Protein AF-A0A2N2HDH2-F1 (afdb_monomer_lite)

Sequence (139 aa):
MVRVRSTDTTEDCVTVSYVSETVPFVTHIMAPYLENKILRNVIDNLWKTYQYNQEYISFLLNTRTRDEFMEAAKKYSLTFRDVDAAGLYYQANVLLQALGQPLTSADLSLLLNVDPNIIENVMPPLLEYNGEETETDEQ

Radius of gyration: 19.48 Å; chains: 1; bounding box: 64×37×38 Å

Foldseek 3Di:
DDDDDDDDDDDPDDDDDDDPVCVVVCCVLVVCCVVDPLQVLLVVLVVLVVQLVVLVVCVVVVVDDPVRSVVSNVVSDDQADDDDLVRLLVSVLVVCVVVVDDDQLVRSCSRNVHDSVSVVVNCVVSVVVVPDDDDDDDD

Structure (mmCIF, N/CA/C/O backbone):
data_AF-A0A2N2HDH2-F1
#
_entry.id   AF-A0A2N2HDH2-F1
#
loop_
_atom_site.group_PDB
_atom_site.id
_atom_site.type_symbol
_atom_site.label_atom_id
_atom_site.label_alt_id
_atom_site.label_comp_id
_atom_site.label_asym_id
_atom_site.label_entity_id
_atom_site.label_seq_id
_atom_site.pdbx_PDB_ins_code
_atom_site.Cartn_x
_atom_site.Cartn_y
_atom_site.Cartn_z
_atom_site.occupancy
_atom_site.B_iso_or_equiv
_atom_site.auth_seq_id
_atom_site.auth_comp_id
_atom_site.auth_asym_id
_atom_site.auth_atom_id
_atom_site.pdbx_PDB_model_num
ATOM 1 N N . MET A 1 1 ? -12.122 26.232 16.937 1.00 31.28 1 MET A N 1
ATOM 2 C CA . MET A 1 1 ? -12.886 25.102 16.363 1.00 31.28 1 MET A CA 1
ATOM 3 C C . MET A 1 1 ? -13.454 25.557 15.030 1.00 31.28 1 MET A C 1
ATOM 5 O O . MET A 1 1 ? -14.445 26.269 15.013 1.00 31.28 1 MET A O 1
ATOM 9 N N . VAL A 1 2 ? -12.779 25.241 13.927 1.00 26.62 2 VAL A N 1
ATOM 10 C CA . VAL A 1 2 ? -13.232 25.622 12.583 1.00 26.62 2 VAL A CA 1
ATOM 11 C C . VAL A 1 2 ? -13.645 24.337 11.878 1.00 26.62 2 VAL A C 1
ATOM 13 O O . VAL A 1 2 ? -12.819 23.466 11.632 1.00 26.62 2 VAL A O 1
ATOM 16 N N . ARG A 1 3 ? -14.952 24.183 11.650 1.00 29.09 3 ARG A N 1
ATOM 17 C CA . ARG A 1 3 ? -15.544 23.103 10.854 1.00 29.09 3 ARG A CA 1
ATOM 18 C C . ARG A 1 3 ? -15.894 23.704 9.503 1.00 29.09 3 ARG A C 1
ATOM 20 O O . ARG A 1 3 ? -16.829 24.494 9.428 1.00 29.09 3 ARG A O 1
ATOM 27 N N . VAL A 1 4 ? -15.169 23.327 8.458 1.00 35.44 4 VAL A N 1
ATOM 28 C CA . VAL A 1 4 ? -15.572 23.632 7.084 1.00 35.44 4 VAL A CA 1
ATOM 29 C C . VAL A 1 4 ? -16.131 22.350 6.483 1.00 35.44 4 VAL A C 1
ATOM 31 O O . VAL A 1 4 ? -15.420 21.363 6.320 1.00 35.44 4 VAL A O 1
ATOM 34 N N . ARG A 1 5 ? -17.441 22.355 6.225 1.00 40.19 5 ARG A N 1
ATOM 35 C CA . ARG A 1 5 ? -18.106 21.427 5.311 1.00 40.19 5 ARG A CA 1
ATOM 36 C C . ARG A 1 5 ? -18.322 22.183 4.007 1.00 40.19 5 ARG A C 1
ATOM 38 O O . ARG A 1 5 ? -19.009 23.198 4.030 1.00 40.19 5 ARG A O 1
ATOM 45 N N . SER A 1 6 ? -17.881 21.625 2.892 1.00 38.84 6 SER A N 1
ATOM 46 C CA . SER A 1 6 ? -18.697 21.679 1.683 1.00 38.84 6 SER A CA 1
ATOM 47 C C . SER A 1 6 ? -18.484 20.413 0.870 1.00 38.84 6 SER A C 1
ATOM 49 O O . SER A 1 6 ? -17.371 20.065 0.491 1.00 38.84 6 SER A O 1
ATOM 51 N N . THR A 1 7 ? -19.596 19.724 0.672 1.00 45.62 7 THR A N 1
ATOM 52 C CA . THR A 1 7 ? -19.863 18.741 -0.369 1.00 45.62 7 THR A CA 1
ATOM 53 C C . THR A 1 7 ? -19.628 19.354 -1.744 1.00 45.62 7 THR A C 1
ATOM 55 O O . THR A 1 7 ? -20.264 20.360 -2.040 1.00 45.62 7 THR A O 1
ATOM 58 N N . ASP A 1 8 ? -18.811 18.718 -2.581 1.00 33.12 8 ASP A N 1
ATOM 59 C CA . ASP A 1 8 ? -19.225 18.493 -3.963 1.00 33.12 8 ASP A CA 1
ATOM 60 C C . ASP A 1 8 ? -18.518 17.291 -4.596 1.00 33.12 8 ASP A C 1
ATOM 62 O O . ASP A 1 8 ? -17.341 17.013 -4.367 1.00 33.12 8 ASP A O 1
ATOM 66 N N . THR A 1 9 ? -19.321 16.538 -5.334 1.00 43.31 9 THR A N 1
ATOM 67 C CA . THR A 1 9 ? -19.023 15.285 -6.023 1.00 43.31 9 THR A CA 1
ATOM 68 C C . THR A 1 9 ? -18.333 15.558 -7.354 1.00 43.31 9 THR A C 1
ATOM 70 O O . THR A 1 9 ? -19.006 15.790 -8.351 1.00 43.31 9 THR A O 1
ATOM 73 N N . THR A 1 10 ? -17.006 15.476 -7.391 1.00 36.84 10 THR A N 1
ATOM 74 C CA . THR A 1 10 ? -16.230 15.249 -8.621 1.00 36.84 10 THR A CA 1
ATOM 75 C C . THR A 1 10 ? -14.937 14.505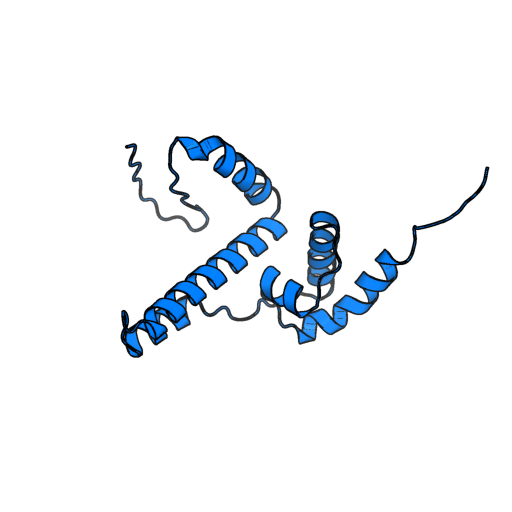 -8.272 1.00 36.84 10 THR A C 1
ATOM 77 O O . THR A 1 10 ? -14.291 14.778 -7.263 1.00 36.84 10 THR A O 1
ATOM 80 N N . GLU A 1 11 ? -14.613 13.504 -9.088 1.00 48.09 11 GLU A N 1
ATOM 81 C CA . GLU A 1 11 ? -13.727 12.351 -8.840 1.00 48.09 11 GLU A CA 1
ATOM 82 C C . GLU A 1 11 ? -12.225 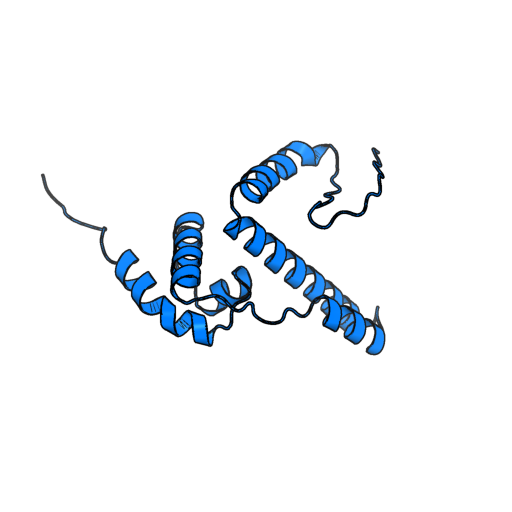12.624 -8.592 1.00 48.09 11 GLU A C 1
ATOM 84 O O . GLU A 1 11 ? -11.423 11.706 -8.706 1.00 48.09 11 GLU A O 1
ATOM 89 N N . ASP A 1 12 ? -11.803 13.822 -8.187 1.00 40.72 12 ASP A N 1
ATOM 90 C CA . ASP A 1 12 ? -10.371 14.113 -7.978 1.00 40.72 12 ASP A CA 1
ATOM 91 C C . ASP A 1 12 ? -10.079 15.088 -6.822 1.00 40.72 12 ASP A C 1
ATOM 93 O O . ASP A 1 12 ? -9.044 15.754 -6.790 1.00 40.72 12 ASP A O 1
ATOM 97 N N . CYS A 1 13 ? -10.977 15.187 -5.837 1.00 41.44 13 CYS A N 1
ATOM 98 C CA . CYS A 1 13 ? -10.815 16.125 -4.724 1.00 41.44 13 CYS A CA 1
ATOM 99 C C . CYS A 1 13 ? -10.503 15.407 -3.399 1.00 41.44 13 CYS A C 1
ATOM 101 O O . CYS A 1 13 ? -11.373 14.794 -2.776 1.00 41.44 13 CYS A O 1
ATOM 103 N N . VAL A 1 14 ? -9.252 15.501 -2.936 1.00 45.81 14 VAL A N 1
ATOM 104 C CA . VAL A 1 14 ? -8.844 14.994 -1.617 1.00 45.81 14 VAL A CA 1
ATOM 105 C C . VAL A 1 14 ? -9.211 16.026 -0.560 1.00 45.81 14 VAL A C 1
ATOM 107 O O . VAL A 1 14 ? -8.578 17.071 -0.429 1.00 45.81 14 VAL A O 1
ATOM 110 N N . THR A 1 15 ? -10.257 15.737 0.209 1.00 48.66 15 THR A N 1
ATOM 111 C CA . THR A 1 15 ? -10.690 16.614 1.301 1.00 48.66 15 THR A CA 1
ATOM 112 C C . THR A 1 15 ? -9.898 16.284 2.564 1.00 48.66 15 THR A C 1
ATOM 114 O O . THR A 1 15 ? -10.191 15.303 3.248 1.00 48.66 15 THR A O 1
ATOM 117 N N . VAL A 1 16 ? -8.897 17.102 2.896 1.00 52.31 16 VAL A N 1
ATOM 118 C CA . VAL A 1 16 ? -8.102 16.937 4.124 1.00 52.31 16 VAL A CA 1
ATOM 119 C C . VAL A 1 16 ? -8.680 17.820 5.227 1.00 52.31 16 VAL A C 1
ATOM 121 O O . VAL A 1 16 ? -8.717 19.041 5.110 1.00 52.31 16 VAL A O 1
ATOM 124 N N . SER A 1 17 ? -9.137 17.202 6.316 1.00 56.34 17 SER A N 1
ATOM 125 C CA . SER A 1 17 ? -9.560 17.910 7.530 1.00 56.34 17 SER A CA 1
ATOM 126 C C . SER A 1 17 ? -8.411 17.921 8.533 1.00 56.34 17 SER A C 1
ATOM 128 O O . SER A 1 17 ? -7.936 16.858 8.923 1.00 56.34 17 SER A O 1
ATOM 130 N N . TYR A 1 18 ? -7.972 19.102 8.966 1.00 61.44 18 TYR A N 1
ATOM 131 C CA . TYR A 1 18 ? -6.845 19.253 9.888 1.00 61.44 18 TYR A CA 1
ATOM 132 C C . TYR A 1 18 ? -7.106 20.342 10.937 1.00 61.44 18 TYR A C 1
ATOM 134 O O . TYR A 1 18 ? -7.975 21.202 10.780 1.00 61.44 18 TYR A O 1
ATOM 142 N N . VAL A 1 19 ? -6.374 20.284 12.049 1.00 67.88 19 VAL A N 1
ATOM 143 C CA . VAL A 1 19 ? -6.466 21.266 13.141 1.00 67.88 19 VAL A CA 1
ATOM 144 C C . VAL A 1 19 ? -5.633 22.496 12.765 1.00 67.88 19 VAL A C 1
ATOM 146 O O . VAL A 1 19 ? -4.579 22.350 12.153 1.00 67.88 19 VAL A O 1
ATOM 149 N N . SER A 1 20 ? -6.059 23.712 13.121 1.00 59.66 20 SER A N 1
ATOM 150 C CA . SER A 1 20 ? -5.406 24.967 12.688 1.00 59.66 20 SER A CA 1
ATOM 151 C C . SER A 1 20 ? -3.907 25.056 13.003 1.00 59.66 20 SER A C 1
ATOM 153 O O . SER A 1 20 ? -3.169 25.713 12.284 1.00 59.66 20 SER A O 1
ATOM 155 N N . GLU A 1 21 ? -3.430 24.379 14.043 1.00 65.69 21 GLU A N 1
ATOM 156 C CA . GLU A 1 21 ? -2.002 24.338 14.395 1.00 65.69 21 GLU A CA 1
ATOM 157 C C . GLU A 1 21 ? -1.177 23.455 13.443 1.00 65.69 21 GLU A C 1
ATOM 159 O O . GLU A 1 21 ? 0.027 23.636 13.297 1.00 65.69 21 GLU A O 1
ATOM 164 N N . THR A 1 22 ? -1.833 22.535 12.736 1.00 67.62 22 THR A N 1
ATOM 165 C CA . THR A 1 22 ? -1.206 21.600 11.791 1.00 67.62 22 THR A CA 1
ATOM 166 C C . THR A 1 22 ? -1.212 22.098 10.344 1.00 67.62 22 THR A C 1
ATOM 168 O O . THR A 1 22 ? -0.730 21.384 9.469 1.00 67.62 22 THR A O 1
ATOM 171 N N . VAL A 1 23 ? -1.698 23.324 10.074 1.00 66.69 23 VAL A N 1
ATOM 172 C CA . VAL A 1 23 ? -1.706 23.920 8.718 1.00 66.69 23 VAL A CA 1
ATOM 173 C C . VAL A 1 23 ? -0.331 23.827 8.044 1.00 66.69 23 VAL A C 1
ATOM 175 O O . VAL A 1 23 ? -0.290 23.313 6.929 1.00 66.69 23 VAL A O 1
ATOM 178 N N . PRO A 1 24 ? 0.788 24.246 8.680 1.00 68.56 24 PRO A N 1
ATOM 179 C CA . PRO A 1 24 ? 2.090 24.269 8.013 1.00 68.56 24 PRO A CA 1
ATOM 180 C C . PRO A 1 24 ? 2.558 22.864 7.624 1.00 68.56 24 PRO A C 1
ATOM 182 O O . PRO A 1 24 ? 3.078 22.654 6.531 1.00 68.56 24 PRO A O 1
ATOM 185 N N . PHE A 1 25 ? 2.304 21.890 8.500 1.00 70.25 25 PHE A N 1
ATOM 186 C CA . PHE A 1 25 ? 2.603 20.480 8.276 1.00 70.25 25 PHE A CA 1
ATOM 187 C C . PHE A 1 25 ? 1.782 19.905 7.117 1.00 70.25 25 PHE A C 1
ATOM 189 O O . PHE A 1 25 ? 2.346 19.306 6.203 1.00 70.25 25 PHE A O 1
ATOM 196 N N . VAL A 1 26 ? 0.465 20.149 7.104 1.00 68.12 26 VAL A N 1
ATOM 197 C CA . VAL A 1 26 ? -0.410 19.688 6.018 1.00 68.12 26 VAL A CA 1
ATOM 198 C C . VAL A 1 26 ? 0.010 20.314 4.695 1.00 68.12 26 VAL A C 1
ATOM 200 O O . VAL A 1 26 ? 0.149 19.596 3.715 1.00 68.12 26 VAL A O 1
ATOM 203 N N . THR A 1 27 ? 0.294 21.617 4.649 1.00 68.12 27 THR A N 1
ATOM 204 C CA . THR A 1 27 ? 0.762 22.263 3.413 1.00 68.12 27 THR A CA 1
ATOM 205 C C . THR A 1 27 ? 2.096 21.705 2.922 1.00 68.12 27 THR A C 1
ATOM 207 O O . THR A 1 27 ? 2.278 21.557 1.717 1.00 68.12 27 THR A O 1
ATOM 210 N N . HIS A 1 28 ? 3.002 21.341 3.834 1.00 68.56 28 HIS A N 1
ATOM 211 C CA . HIS A 1 28 ? 4.309 20.789 3.478 1.00 68.56 28 HIS A CA 1
ATOM 212 C C . HIS A 1 28 ? 4.216 19.370 2.903 1.00 68.56 28 HIS A C 1
ATOM 214 O O . HIS A 1 28 ? 5.009 19.008 2.045 1.00 68.56 28 HIS A O 1
ATOM 220 N N . ILE A 1 29 ? 3.227 18.583 3.334 1.00 66.25 29 ILE A N 1
ATOM 221 C CA . ILE A 1 29 ? 2.955 17.245 2.787 1.00 66.25 29 ILE A CA 1
ATOM 222 C C . ILE A 1 29 ? 2.122 17.330 1.504 1.00 66.25 29 ILE A C 1
ATOM 224 O O . ILE A 1 29 ? 2.348 16.574 0.561 1.00 66.25 29 ILE A O 1
ATOM 228 N N . MET A 1 30 ? 1.172 18.265 1.442 1.00 66.94 30 MET A N 1
ATOM 229 C CA . MET A 1 30 ? 0.261 18.397 0.306 1.00 66.94 30 MET A CA 1
ATOM 230 C C . MET A 1 30 ? 0.931 18.983 -0.942 1.00 66.94 30 MET A C 1
ATOM 232 O O . MET A 1 30 ? 0.530 18.635 -2.048 1.00 66.94 30 MET A O 1
ATOM 236 N N . ALA A 1 31 ? 1.951 19.835 -0.799 1.00 67.25 31 ALA A N 1
ATOM 237 C CA . ALA A 1 31 ? 2.698 20.368 -1.942 1.00 67.25 31 ALA A CA 1
ATOM 238 C C . ALA A 1 31 ? 3.357 19.255 -2.794 1.00 67.25 31 ALA A C 1
ATOM 240 O O . ALA A 1 31 ? 3.001 19.122 -3.966 1.00 67.25 31 ALA A O 1
ATOM 241 N N . PRO A 1 32 ? 4.201 18.365 -2.235 1.00 63.00 32 PRO A N 1
ATOM 242 C CA . PRO A 1 32 ? 4.785 17.269 -3.005 1.00 63.00 32 PRO A CA 1
ATOM 243 C C . PRO A 1 32 ? 3.753 16.191 -3.388 1.00 63.00 32 PRO A C 1
ATOM 245 O O . PRO A 1 32 ? 3.928 15.518 -4.403 1.00 63.00 32 PRO A O 1
ATOM 248 N N . TYR A 1 33 ? 2.652 16.052 -2.634 1.00 65.12 33 TYR A N 1
ATOM 249 C CA . TYR A 1 33 ? 1.516 15.194 -3.007 1.00 65.12 33 TYR A CA 1
ATOM 250 C C . TYR A 1 33 ? 0.844 15.646 -4.314 1.00 65.12 33 TYR A C 1
ATOM 252 O O . TYR A 1 33 ? 0.450 14.813 -5.126 1.00 65.12 33 TYR A O 1
ATOM 260 N N . LEU A 1 34 ? 0.708 16.956 -4.539 1.00 67.06 34 LEU A N 1
ATOM 261 C CA . LEU A 1 34 ? 0.088 17.493 -5.754 1.00 67.06 34 LEU A CA 1
ATOM 262 C C . LEU A 1 34 ? 1.049 17.506 -6.950 1.00 67.06 34 LEU A C 1
ATOM 264 O O . LEU A 1 34 ? 0.608 17.341 -8.086 1.00 67.06 34 LEU A O 1
ATOM 268 N N . GLU A 1 35 ? 2.347 17.680 -6.706 1.00 71.12 35 GLU A N 1
ATOM 269 C CA . GLU A 1 35 ? 3.359 17.797 -7.762 1.00 71.12 35 GLU A CA 1
ATOM 270 C C . GLU A 1 35 ? 3.832 16.440 -8.303 1.00 71.12 35 GLU A C 1
ATOM 272 O O . GLU A 1 35 ? 4.128 16.319 -9.493 1.00 71.12 35 GLU A O 1
ATOM 277 N N . ASN A 1 36 ? 3.883 15.397 -7.464 1.00 78.25 36 ASN A N 1
ATOM 278 C CA . ASN A 1 36 ? 4.430 14.099 -7.850 1.00 78.25 36 ASN A CA 1
ATOM 279 C C . ASN A 1 36 ? 3.371 12.987 -7.813 1.00 78.25 36 ASN A C 1
ATOM 281 O O . ASN A 1 36 ? 2.991 12.478 -6.758 1.00 78.25 36 ASN A O 1
ATOM 285 N N . LYS A 1 37 ? 2.955 12.531 -9.003 1.00 81.19 37 LYS A N 1
ATOM 286 C CA . LYS A 1 37 ? 1.984 11.436 -9.176 1.00 81.19 37 LYS A CA 1
ATOM 287 C C . LYS A 1 37 ? 2.416 10.129 -8.498 1.00 81.19 37 LYS A C 1
ATOM 289 O O . LYS A 1 37 ? 1.563 9.368 -8.049 1.00 81.19 37 LYS A O 1
ATOM 294 N N . ILE A 1 38 ? 3.717 9.844 -8.440 1.00 79.50 38 ILE A N 1
ATOM 295 C CA . ILE A 1 38 ? 4.253 8.630 -7.811 1.00 79.50 38 ILE A CA 1
ATOM 296 C C . ILE A 1 38 ? 4.083 8.741 -6.300 1.00 79.50 38 ILE A C 1
ATOM 298 O O . ILE A 1 38 ? 3.504 7.849 -5.687 1.00 79.50 38 ILE A O 1
ATOM 302 N N . LEU A 1 39 ? 4.495 9.868 -5.719 1.00 79.12 39 LEU A N 1
ATOM 303 C CA . LEU A 1 39 ? 4.351 1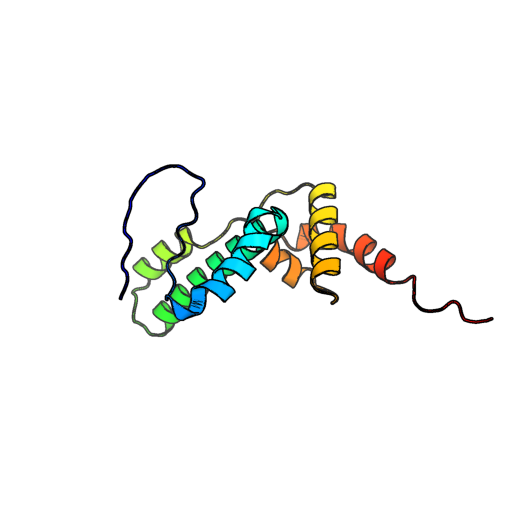0.113 -4.287 1.00 79.12 39 LEU A CA 1
ATOM 304 C C . LEU A 1 39 ? 2.878 10.142 -3.857 1.00 79.12 39 LEU A C 1
ATOM 306 O O . LEU A 1 39 ? 2.536 9.553 -2.834 1.00 79.12 39 LEU A O 1
ATOM 310 N N . ARG A 1 40 ? 1.998 10.746 -4.667 1.00 80.12 40 ARG A N 1
ATOM 311 C CA . ARG A 1 40 ? 0.540 10.686 -4.482 1.00 80.12 40 ARG A CA 1
ATOM 312 C C . ARG A 1 40 ? 0.053 9.247 -4.361 1.00 80.12 40 ARG A C 1
ATOM 314 O O . ARG A 1 40 ? -0.599 8.904 -3.381 1.00 80.12 40 ARG A O 1
ATOM 321 N N . ASN A 1 41 ? 0.416 8.399 -5.326 1.00 81.06 41 ASN A N 1
ATOM 322 C CA . ASN A 1 41 ? 0.018 6.991 -5.319 1.00 81.06 41 ASN A CA 1
ATOM 323 C C . ASN A 1 41 ? 0.533 6.262 -4.075 1.00 81.06 41 ASN A C 1
ATOM 325 O O . ASN A 1 41 ? -0.209 5.486 -3.479 1.00 81.06 41 ASN A O 1
ATOM 329 N N . VAL A 1 42 ? 1.778 6.523 -3.673 1.00 83.25 42 VAL A N 1
ATOM 330 C CA . VAL A 1 42 ? 2.368 5.924 -2.471 1.00 83.25 42 VAL A CA 1
ATOM 331 C C . VAL A 1 42 ? 1.604 6.333 -1.219 1.00 83.25 42 VAL A C 1
ATOM 333 O O . VAL A 1 42 ? 1.231 5.476 -0.421 1.00 83.25 42 VAL A O 1
ATOM 336 N N . ILE A 1 43 ? 1.319 7.623 -1.055 1.00 82.00 43 ILE A N 1
ATOM 337 C CA . ILE A 1 43 ? 0.564 8.133 0.093 1.00 82.00 43 ILE A CA 1
ATOM 338 C C . ILE A 1 43 ? -0.850 7.540 0.113 1.00 82.00 43 ILE A C 1
ATOM 340 O O . ILE A 1 43 ? -1.296 7.074 1.161 1.00 82.00 43 ILE A O 1
ATOM 344 N N . ASP A 1 44 ? -1.530 7.483 -1.033 1.00 82.31 44 ASP A N 1
ATOM 345 C CA . ASP A 1 44 ? -2.868 6.896 -1.139 1.00 82.31 44 ASP A CA 1
ATOM 346 C C . ASP A 1 44 ? -2.862 5.398 -0.778 1.00 82.31 44 ASP A C 1
ATOM 348 O O . ASP A 1 44 ? -3.755 4.918 -0.072 1.00 82.31 44 ASP A O 1
ATOM 352 N N . ASN A 1 45 ? -1.843 4.653 -1.217 1.00 83.75 45 ASN A N 1
ATOM 353 C CA . ASN A 1 45 ? -1.673 3.232 -0.905 1.00 83.75 45 ASN A CA 1
ATOM 354 C C . ASN A 1 45 ? -1.385 3.001 0.586 1.00 83.75 45 ASN A C 1
ATOM 356 O O . ASN A 1 45 ? -2.015 2.147 1.221 1.00 83.75 45 ASN A O 1
ATOM 360 N N . LEU A 1 46 ? -0.481 3.791 1.170 1.00 84.75 46 LEU A N 1
ATOM 361 C CA . LEU A 1 46 ? -0.168 3.739 2.599 1.00 84.75 46 LEU A CA 1
ATOM 362 C C . LEU A 1 46 ? -1.395 4.081 3.445 1.00 84.75 46 LEU A C 1
ATOM 364 O O . LEU A 1 46 ? -1.674 3.403 4.435 1.00 84.75 46 LEU A O 1
ATOM 368 N N . TRP A 1 47 ? -2.171 5.083 3.031 1.00 85.19 47 TRP A N 1
ATOM 369 C CA . TRP A 1 47 ? -3.389 5.477 3.727 1.00 85.19 47 TRP A CA 1
ATOM 370 C C . TRP A 1 47 ? -4.444 4.369 3.716 1.00 85.19 47 TRP A C 1
ATOM 372 O O . TRP A 1 47 ? -5.020 4.051 4.757 1.00 85.19 47 TRP A O 1
ATOM 382 N N . LYS A 1 48 ? -4.662 3.719 2.568 1.00 83.06 48 LYS A N 1
ATOM 383 C CA . LYS A 1 48 ? -5.583 2.576 2.468 1.00 83.06 48 LYS A CA 1
ATOM 384 C C . LYS A 1 48 ? -5.119 1.384 3.303 1.00 83.06 48 LYS A C 1
ATOM 386 O O . LYS A 1 48 ? -5.936 0.779 3.995 1.00 83.06 48 LYS A O 1
ATOM 391 N N . THR A 1 49 ? -3.818 1.090 3.303 1.00 85.00 49 THR A N 1
ATOM 392 C CA . THR A 1 49 ? -3.237 0.043 4.160 1.00 85.00 49 THR A CA 1
ATOM 393 C C . THR A 1 49 ? -3.469 0.357 5.635 1.00 85.00 49 THR A C 1
ATOM 395 O O . THR A 1 49 ? -3.892 -0.503 6.407 1.00 85.00 49 THR A O 1
ATOM 398 N N . TYR A 1 50 ? -3.246 1.609 6.035 1.00 85.81 50 TYR A N 1
ATOM 399 C CA . TYR A 1 50 ? -3.515 2.058 7.393 1.00 85.81 50 TYR A CA 1
ATOM 400 C C . TYR A 1 50 ? -4.993 1.881 7.766 1.00 85.81 50 TYR A C 1
ATOM 402 O O . TYR A 1 50 ? -5.287 1.329 8.826 1.00 85.81 50 TYR A O 1
ATOM 410 N N . GLN A 1 51 ? -5.922 2.277 6.890 1.00 85.44 51 GLN A N 1
ATOM 411 C CA . GLN A 1 51 ? -7.358 2.083 7.106 1.00 85.44 51 GLN A CA 1
ATOM 412 C C . GLN A 1 51 ? -7.713 0.602 7.276 1.00 85.44 51 GLN A C 1
ATOM 414 O O . GLN A 1 51 ? -8.396 0.256 8.236 1.00 85.44 51 GLN A O 1
ATOM 419 N N . TYR A 1 52 ? -7.193 -0.279 6.418 1.00 86.88 52 TYR A N 1
ATOM 420 C CA . TYR A 1 52 ? -7.374 -1.725 6.567 1.00 86.88 52 TYR A CA 1
ATOM 421 C C . TYR A 1 52 ? -6.866 -2.231 7.926 1.00 86.88 52 TYR A C 1
ATOM 423 O O . TYR A 1 52 ? -7.568 -2.963 8.622 1.00 86.88 52 TYR A O 1
ATOM 431 N N . ASN A 1 53 ? -5.678 -1.794 8.351 1.00 87.00 53 ASN A N 1
ATOM 432 C CA . ASN A 1 53 ? -5.108 -2.192 9.637 1.00 87.00 53 ASN A CA 1
ATOM 433 C C . ASN A 1 53 ? -5.952 -1.708 10.826 1.00 87.00 53 ASN A C 1
ATOM 435 O O . ASN A 1 53 ? -6.112 -2.449 11.794 1.00 87.00 53 ASN A O 1
ATOM 439 N N . GLN A 1 54 ? -6.533 -0.506 10.763 1.00 87.12 54 GLN A N 1
ATOM 440 C CA . GLN A 1 54 ? -7.456 -0.017 11.797 1.00 87.12 54 GLN A CA 1
ATOM 441 C C . GLN A 1 54 ? -8.718 -0.882 11.896 1.00 87.12 54 GLN A C 1
ATOM 443 O O . GLN A 1 54 ? -9.190 -1.180 12.997 1.00 87.12 54 GLN A O 1
ATOM 448 N N . GLU A 1 55 ? -9.244 -1.322 10.755 1.00 85.94 55 GLU A N 1
ATOM 449 C CA . GLU A 1 55 ? -10.395 -2.223 10.702 1.00 85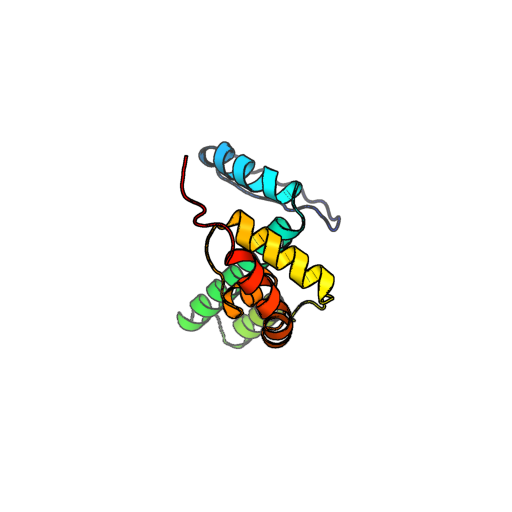.94 55 GLU A CA 1
ATOM 450 C C . GLU A 1 55 ? -10.060 -3.604 11.269 1.00 85.94 55 GLU A C 1
ATOM 452 O O . GLU A 1 55 ? -10.823 -4.164 12.058 1.00 85.94 55 GLU A O 1
ATOM 457 N N . TYR A 1 56 ? -8.874 -4.118 10.946 1.00 87.88 56 TYR A N 1
ATOM 458 C CA . TYR A 1 56 ? -8.369 -5.373 11.489 1.00 87.88 56 TYR A CA 1
ATOM 459 C C . TYR A 1 56 ? -8.167 -5.311 13.010 1.00 87.88 56 TYR A C 1
ATOM 461 O O . TYR A 1 56 ? -8.603 -6.208 13.729 1.00 87.88 56 TYR A O 1
ATOM 469 N N . ILE A 1 57 ? -7.582 -4.228 13.528 1.00 88.56 57 ILE A N 1
ATOM 470 C CA . ILE A 1 57 ? -7.437 -4.011 14.975 1.00 88.56 57 ILE A CA 1
ATOM 471 C C . ILE A 1 57 ? -8.812 -3.929 15.648 1.00 88.56 57 ILE A C 1
ATOM 473 O O . ILE A 1 57 ? -9.021 -4.550 16.687 1.00 88.56 57 ILE A O 1
ATOM 477 N N . SER A 1 58 ? -9.765 -3.209 15.052 1.00 87.38 58 SER A N 1
ATOM 478 C CA . SER A 1 58 ? -11.137 -3.102 15.572 1.00 87.38 58 SER A CA 1
ATOM 479 C C . SER A 1 58 ? -11.815 -4.473 15.668 1.00 87.38 58 SER A C 1
ATOM 481 O O . SER A 1 58 ? -12.447 -4.799 16.674 1.00 87.38 58 SER A O 1
ATOM 483 N N . PHE A 1 59 ? -11.618 -5.317 14.655 1.00 90.19 59 PHE A N 1
ATOM 484 C CA . PHE A 1 59 ? -12.077 -6.701 14.677 1.00 90.19 59 PHE A CA 1
ATOM 485 C C . PHE A 1 59 ? -11.416 -7.519 15.799 1.00 90.19 59 PHE A C 1
ATOM 487 O O . PHE A 1 59 ? -12.120 -8.172 16.566 1.00 90.19 59 PHE A O 1
ATOM 494 N N . LEU A 1 60 ? -10.088 -7.438 15.963 1.00 91.69 60 LEU A N 1
ATOM 495 C CA . LEU A 1 60 ? -9.367 -8.137 17.041 1.00 91.69 60 LEU A CA 1
ATOM 496 C C . LEU A 1 60 ? -9.804 -7.695 18.446 1.00 91.69 60 LEU A C 1
ATOM 498 O O . LEU A 1 60 ? -9.810 -8.500 19.376 1.00 91.69 60 LEU A O 1
ATOM 502 N N . LEU A 1 61 ? -10.190 -6.429 18.604 1.00 93.12 61 LEU A N 1
ATOM 503 C CA . LEU A 1 61 ? -10.714 -5.876 19.854 1.00 93.12 61 LEU A CA 1
ATOM 504 C C . LEU A 1 61 ? -12.203 -6.196 20.084 1.00 93.12 61 LEU A C 1
ATOM 506 O O . LEU A 1 61 ? -12.776 -5.722 21.063 1.00 93.12 61 LEU A O 1
ATOM 510 N N . ASN A 1 62 ? -12.833 -6.993 19.210 1.00 90.75 62 ASN A N 1
ATOM 511 C CA . ASN A 1 62 ? -14.264 -7.312 19.220 1.00 90.75 62 ASN A CA 1
ATOM 512 C C . ASN A 1 62 ? -15.179 -6.073 19.195 1.00 90.75 62 ASN A C 1
ATOM 514 O O . ASN A 1 62 ? -16.325 -6.138 19.640 1.00 90.75 62 ASN A O 1
ATOM 518 N N . THR A 1 63 ? -14.699 -4.937 18.677 1.00 89.44 63 THR A N 1
ATOM 519 C CA . THR A 1 63 ? -15.534 -3.737 18.493 1.00 89.44 63 THR A CA 1
ATOM 520 C C . THR A 1 63 ? -16.339 -3.786 17.195 1.00 89.44 63 THR A C 1
ATOM 522 O O . THR A 1 63 ? -17.248 -2.979 17.015 1.00 89.44 63 THR A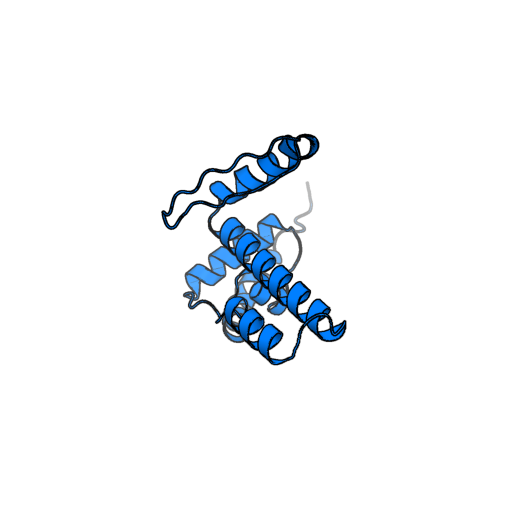 O 1
ATOM 525 N N . ARG A 1 64 ? -16.030 -4.747 16.314 1.00 84.88 64 ARG A N 1
ATOM 526 C CA . ARG A 1 64 ? -16.789 -5.082 15.106 1.00 84.88 64 ARG A CA 1
ATOM 527 C C . ARG A 1 64 ? -17.057 -6.573 15.022 1.00 84.88 64 ARG A C 1
ATOM 529 O O . ARG A 1 64 ? -16.241 -7.395 15.437 1.00 84.88 64 ARG A O 1
ATOM 536 N N . THR A 1 65 ? -18.188 -6.918 14.429 1.00 91.06 65 THR A N 1
ATOM 537 C CA . THR A 1 65 ? -18.514 -8.292 14.055 1.00 91.06 65 THR A CA 1
ATOM 538 C C . THR A 1 65 ? -17.678 -8.745 12.857 1.00 91.06 65 THR A C 1
ATOM 540 O O . THR A 1 65 ? -17.098 -7.942 12.120 1.00 91.06 65 THR A O 1
ATOM 543 N N . ARG A 1 66 ? -17.626 -10.063 12.632 1.00 89.62 66 ARG A N 1
ATOM 544 C CA . ARG A 1 66 ? -16.932 -10.643 11.475 1.00 89.62 66 ARG A CA 1
ATOM 545 C C . ARG A 1 66 ? -17.480 -10.110 10.153 1.00 89.62 66 ARG A C 1
ATOM 547 O O . ARG A 1 66 ? -16.693 -9.817 9.262 1.00 89.62 66 ARG A O 1
ATOM 554 N N . ASP A 1 67 ? -18.796 -9.980 10.028 1.00 91.50 67 ASP A N 1
ATOM 555 C CA . ASP A 1 67 ? -19.426 -9.551 8.778 1.00 91.50 67 ASP A CA 1
ATOM 556 C C . ASP A 1 67 ? -19.120 -8.075 8.475 1.00 91.50 67 ASP A C 1
ATOM 558 O O . ASP A 1 67 ? -18.725 -7.752 7.355 1.00 91.50 67 ASP A O 1
ATOM 562 N N . GLU A 1 68 ? -19.164 -7.205 9.491 1.00 87.81 68 GLU A N 1
ATOM 563 C CA . GLU A 1 68 ? -18.768 -5.791 9.376 1.00 87.81 68 GLU A CA 1
ATOM 564 C C . GLU A 1 68 ? -17.287 -5.632 9.012 1.00 87.81 68 GLU A C 1
ATOM 566 O O . GLU A 1 68 ? -16.924 -4.773 8.204 1.00 87.81 68 GLU A O 1
ATOM 571 N N . PHE A 1 69 ? -16.415 -6.469 9.585 1.00 88.56 69 PHE A N 1
ATOM 572 C CA . PHE A 1 69 ? -15.010 -6.504 9.196 1.00 88.56 69 PHE A CA 1
ATOM 573 C C . PHE A 1 69 ? -14.849 -6.951 7.744 1.00 88.56 69 PHE A C 1
ATOM 575 O O . PHE A 1 69 ? -14.118 -6.309 7.001 1.00 88.56 69 PHE A O 1
ATOM 582 N N . MET A 1 70 ? -15.536 -8.010 7.307 1.00 88.62 70 MET A N 1
ATOM 583 C CA . MET A 1 70 ? -15.421 -8.510 5.933 1.00 88.62 70 MET A CA 1
ATOM 584 C C . MET A 1 70 ? -15.903 -7.489 4.896 1.00 88.62 70 MET A C 1
ATOM 586 O O . MET A 1 70 ? -15.323 -7.396 3.813 1.00 88.62 70 MET A O 1
ATOM 590 N N . GLU A 1 71 ? -16.941 -6.713 5.205 1.00 88.31 71 GLU A N 1
ATOM 591 C CA . GLU A 1 71 ? -17.418 -5.633 4.339 1.00 88.31 71 GLU A CA 1
ATOM 592 C C . GLU A 1 71 ? -16.399 -4.485 4.250 1.00 88.31 71 GLU A C 1
ATOM 594 O O . GLU A 1 71 ? -16.051 -4.042 3.152 1.00 88.31 71 GLU A O 1
ATOM 599 N N . ALA A 1 72 ? -15.841 -4.058 5.388 1.00 83.44 72 ALA A N 1
ATOM 600 C CA . ALA A 1 72 ? -14.795 -3.037 5.426 1.00 83.44 72 ALA A CA 1
ATOM 601 C C . ALA A 1 72 ? -13.492 -3.514 4.756 1.00 83.44 72 ALA A C 1
ATOM 603 O O . ALA A 1 72 ? -12.878 -2.779 3.985 1.00 83.44 72 ALA A O 1
ATOM 604 N N . ALA A 1 73 ? -13.102 -4.767 4.987 1.00 82.75 73 ALA A N 1
ATOM 605 C CA . ALA A 1 73 ? -11.931 -5.397 4.398 1.00 82.75 73 ALA A CA 1
ATOM 606 C C . ALA A 1 73 ? -12.022 -5.402 2.873 1.00 82.75 73 ALA A C 1
ATOM 608 O O . ALA A 1 73 ? -11.062 -5.005 2.231 1.00 82.75 73 ALA A O 1
ATOM 609 N N . LYS A 1 74 ? -13.179 -5.743 2.286 1.00 82.88 74 LYS A N 1
ATOM 610 C CA . LYS A 1 74 ? -13.388 -5.684 0.826 1.00 82.88 74 LYS A CA 1
ATOM 611 C C . LYS A 1 74 ? -13.218 -4.282 0.244 1.00 82.88 74 LYS A C 1
ATOM 613 O O . LYS A 1 74 ? -12.785 -4.140 -0.894 1.00 82.88 74 LYS A O 1
ATOM 618 N N . LYS A 1 75 ? -13.578 -3.245 1.004 1.00 80.12 75 LYS A N 1
ATOM 619 C CA . LYS A 1 75 ? -13.447 -1.846 0.575 1.00 80.12 75 LYS A CA 1
ATOM 620 C C . LYS A 1 75 ? -11.987 -1.389 0.536 1.00 80.12 75 LYS A C 1
ATOM 622 O O . LYS A 1 75 ? -11.627 -0.587 -0.323 1.00 80.12 75 LYS A O 1
ATOM 627 N N . TYR A 1 76 ? -11.171 -1.862 1.476 1.00 77.75 76 TYR A N 1
ATOM 628 C CA . TYR A 1 76 ? -9.775 -1.437 1.616 1.00 77.75 76 TYR A CA 1
ATOM 629 C C . TYR A 1 76 ? -8.764 -2.444 1.056 1.00 77.75 76 TYR A C 1
ATOM 631 O O . TYR A 1 76 ? -7.611 -2.077 0.848 1.00 77.75 76 TYR A O 1
ATOM 639 N N . SER A 1 77 ? -9.178 -3.683 0.775 1.00 70.25 77 SER A N 1
ATOM 640 C CA . SER A 1 77 ? -8.357 -4.681 0.098 1.00 70.25 77 SER A CA 1
ATOM 641 C C . SER A 1 77 ? -8.089 -4.207 -1.323 1.00 70.25 77 SER A C 1
ATOM 643 O O . SER A 1 77 ? -8.991 -4.157 -2.161 1.00 70.25 77 SER A O 1
ATOM 645 N N . LEU A 1 78 ? -6.846 -3.829 -1.576 1.00 66.75 78 LEU A N 1
ATOM 646 C CA . LEU A 1 78 ? -6.389 -3.428 -2.890 1.00 66.75 78 LEU A CA 1
ATOM 647 C C . LEU A 1 78 ? -6.076 -4.674 -3.719 1.00 66.75 78 LEU A C 1
ATOM 649 O O . LEU A 1 78 ? -5.340 -5.554 -3.279 1.00 66.75 78 LEU A O 1
ATOM 653 N N . THR A 1 79 ? -6.605 -4.741 -4.939 1.00 74.69 79 THR A N 1
ATOM 654 C CA . THR A 1 79 ? -5.985 -5.564 -5.979 1.00 74.69 79 THR A CA 1
ATOM 655 C C . THR A 1 79 ? -4.690 -4.884 -6.412 1.00 74.69 79 THR A C 1
ATOM 657 O O . THR A 1 79 ? -4.648 -3.649 -6.511 1.00 74.69 79 THR A O 1
ATOM 660 N N . PHE A 1 80 ? -3.642 -5.668 -6.671 1.00 82.88 80 PHE A N 1
ATOM 661 C CA . PHE A 1 80 ? -2.405 -5.124 -7.223 1.00 82.88 80 PHE A CA 1
ATOM 662 C C . PHE A 1 80 ? -2.696 -4.362 -8.516 1.00 82.88 80 PHE A C 1
ATOM 664 O O . PHE A 1 80 ? -3.551 -4.750 -9.317 1.00 82.88 80 PHE A O 1
ATOM 671 N N . ARG A 1 81 ? -2.009 -3.237 -8.689 1.00 81.94 81 ARG A N 1
ATOM 672 C CA . ARG A 1 81 ? -2.083 -2.439 -9.904 1.00 81.94 81 ARG A CA 1
ATOM 673 C C . ARG A 1 81 ? -1.309 -3.138 -11.004 1.00 81.94 81 ARG A C 1
ATOM 675 O O . ARG A 1 81 ? -0.177 -3.565 -10.792 1.00 81.94 81 ARG A O 1
ATOM 682 N N . ASP A 1 82 ? -1.913 -3.165 -12.182 1.00 78.81 82 ASP A N 1
ATOM 683 C CA . ASP A 1 82 ? -1.209 -3.536 -13.397 1.00 78.81 82 ASP A CA 1
ATOM 684 C C . ASP A 1 82 ? -0.358 -2.341 -13.848 1.00 78.81 82 ASP A C 1
ATOM 686 O O . ASP A 1 82 ? -0.864 -1.225 -14.026 1.00 78.81 82 ASP A O 1
ATOM 690 N N . VAL A 1 83 ? 0.953 -2.547 -13.920 1.00 80.31 83 VAL A N 1
ATOM 691 C CA . VAL A 1 83 ? 1.951 -1.537 -14.279 1.00 80.31 83 VAL A CA 1
ATOM 692 C C . VAL A 1 83 ? 2.970 -2.219 -15.178 1.00 80.31 83 VAL A C 1
ATOM 694 O O . VAL A 1 83 ? 3.449 -3.310 -14.877 1.00 80.31 83 VAL A O 1
ATOM 697 N N . ASP A 1 84 ? 3.309 -1.571 -16.286 1.00 83.75 84 ASP A N 1
ATOM 698 C CA . ASP A 1 84 ? 4.325 -2.056 -17.206 1.00 83.75 84 ASP A CA 1
ATOM 699 C C . ASP A 1 84 ? 5.722 -2.027 -16.563 1.00 83.75 84 ASP A C 1
ATOM 701 O O . ASP A 1 84 ? 6.023 -1.192 -15.709 1.00 83.75 84 ASP A O 1
ATOM 705 N N . ALA A 1 85 ? 6.614 -2.919 -16.996 1.00 80.38 85 ALA A N 1
ATOM 706 C CA . ALA A 1 85 ? 7.944 -3.046 -16.397 1.00 80.38 85 ALA A CA 1
ATOM 707 C C . ALA A 1 85 ? 8.769 -1.743 -16.466 1.00 80.38 85 ALA A C 1
ATOM 709 O O . ALA A 1 85 ? 9.475 -1.414 -15.513 1.00 80.38 85 ALA A O 1
ATOM 710 N N . ALA A 1 86 ? 8.652 -0.970 -17.554 1.00 79.06 86 ALA A N 1
ATOM 711 C CA . ALA A 1 86 ? 9.361 0.302 -17.707 1.00 79.06 86 ALA A CA 1
ATOM 712 C C . ALA A 1 86 ? 8.806 1.382 -16.761 1.00 79.06 86 ALA A C 1
ATOM 714 O O . ALA A 1 86 ? 9.572 2.068 -16.078 1.00 79.06 86 ALA A O 1
ATOM 715 N N . GLY A 1 87 ? 7.479 1.495 -16.662 1.00 82.25 87 GLY A N 1
ATOM 716 C CA . GLY A 1 87 ? 6.815 2.364 -15.693 1.00 82.25 87 GLY A CA 1
ATOM 717 C C . GLY A 1 87 ? 7.114 1.989 -14.239 1.00 82.25 87 GLY A C 1
ATOM 718 O O . GLY A 1 87 ? 7.250 2.882 -13.398 1.00 82.25 87 GLY A O 1
ATOM 719 N N . LEU A 1 88 ? 7.245 0.696 -13.932 1.00 86.00 88 LEU A N 1
ATOM 720 C CA . LEU A 1 88 ? 7.614 0.201 -12.604 1.00 86.00 88 LEU A CA 1
ATOM 721 C C . LEU A 1 88 ? 9.066 0.543 -12.254 1.00 86.00 88 LEU A C 1
ATOM 723 O O . LEU A 1 88 ? 9.321 1.037 -11.157 1.00 86.00 88 LEU A O 1
ATOM 727 N N . TYR A 1 89 ? 9.994 0.357 -13.197 1.00 83.88 89 TYR A N 1
ATOM 728 C CA . TYR A 1 89 ? 11.405 0.713 -13.0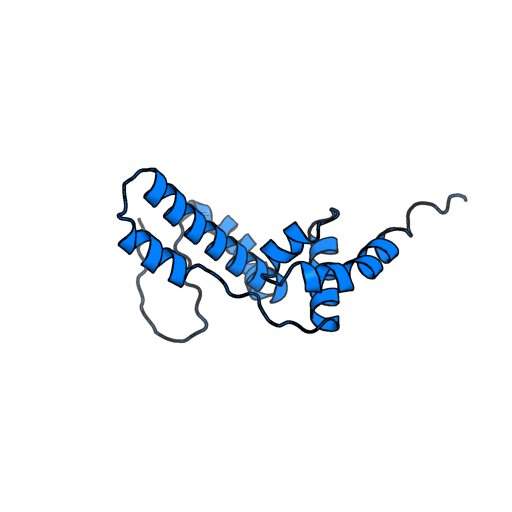26 1.00 83.88 89 TYR A CA 1
ATOM 729 C C . TYR A 1 89 ? 11.571 2.199 -12.691 1.00 83.88 89 TYR A C 1
ATOM 731 O O . TYR A 1 89 ? 12.226 2.556 -11.712 1.00 83.88 89 TYR A O 1
ATOM 739 N N . TYR A 1 90 ? 10.917 3.072 -13.464 1.00 83.25 90 TYR A N 1
ATOM 740 C CA . TYR A 1 90 ? 10.947 4.513 -13.223 1.00 83.25 90 TYR A CA 1
ATOM 741 C C . TYR A 1 90 ? 10.400 4.873 -11.835 1.00 83.25 90 TYR A C 1
ATOM 743 O O . TYR A 1 90 ? 11.023 5.633 -11.096 1.00 83.25 90 TYR A O 1
ATOM 751 N N . GLN A 1 91 ? 9.257 4.294 -11.456 1.00 85.44 91 GLN A N 1
ATOM 752 C CA . GLN A 1 91 ? 8.632 4.543 -10.157 1.00 85.44 91 GLN A CA 1
ATOM 753 C C . GLN A 1 91 ? 9.501 4.087 -8.985 1.00 85.44 91 GLN A C 1
ATOM 755 O O . GLN A 1 91 ? 9.650 4.826 -8.012 1.00 85.44 91 GLN A O 1
ATOM 760 N N . ALA A 1 92 ? 10.097 2.902 -9.087 1.00 84.81 92 ALA A N 1
ATOM 761 C CA . ALA A 1 92 ? 10.988 2.375 -8.067 1.00 84.81 92 ALA A CA 1
ATOM 762 C C . ALA A 1 92 ? 12.267 3.219 -7.936 1.00 84.81 92 ALA A C 1
ATOM 764 O O . ALA A 1 92 ? 12.661 3.538 -6.818 1.00 84.81 92 ALA A O 1
ATOM 765 N N . ASN A 1 93 ? 12.863 3.666 -9.048 1.00 81.50 93 ASN A N 1
ATOM 766 C CA . ASN A 1 93 ? 14.049 4.525 -9.020 1.00 81.50 93 ASN A CA 1
ATOM 767 C C . ASN A 1 93 ? 13.767 5.885 -8.353 1.00 81.50 93 ASN A C 1
ATOM 769 O O . ASN A 1 93 ? 14.523 6.323 -7.490 1.00 81.50 93 ASN A O 1
ATOM 773 N N . VAL A 1 94 ? 12.634 6.521 -8.678 1.00 82.56 94 VAL A N 1
ATOM 774 C CA . VAL A 1 94 ? 12.215 7.777 -8.026 1.00 82.56 94 VAL A CA 1
ATOM 775 C C . VAL A 1 94 ? 12.077 7.597 -6.512 1.00 82.56 94 VAL A C 1
ATOM 777 O O . VAL A 1 94 ? 12.487 8.473 -5.753 1.00 82.56 94 VAL A O 1
ATOM 780 N N . LEU A 1 95 ? 11.532 6.464 -6.055 1.00 81.88 95 LEU A N 1
ATOM 781 C CA . LEU A 1 95 ? 11.391 6.183 -4.624 1.00 81.88 95 LEU A CA 1
ATOM 782 C C . LEU A 1 95 ? 12.723 5.893 -3.936 1.00 81.88 95 LEU A C 1
ATOM 784 O O . LEU A 1 95 ? 12.941 6.390 -2.834 1.00 81.88 95 LEU A O 1
ATOM 788 N N . LEU A 1 96 ? 13.615 5.137 -4.579 1.00 81.00 96 LEU A N 1
ATOM 789 C CA . LEU A 1 96 ? 14.956 4.868 -4.059 1.00 81.00 96 LEU A CA 1
ATOM 790 C C . LEU A 1 96 ? 15.749 6.169 -3.884 1.00 81.00 96 LEU A C 1
ATOM 792 O O . LEU A 1 96 ? 16.302 6.409 -2.813 1.00 81.00 96 LEU A O 1
ATOM 796 N N . GLN A 1 97 ? 15.727 7.049 -4.891 1.00 78.12 97 GLN A N 1
ATOM 797 C CA . GLN A 1 97 ? 16.383 8.358 -4.821 1.00 78.12 97 GLN A CA 1
ATOM 798 C C . GLN A 1 97 ? 15.765 9.265 -3.752 1.00 78.12 97 GLN A C 1
ATOM 800 O O . GLN A 1 97 ? 16.488 9.950 -3.034 1.00 78.12 97 GLN A O 1
ATOM 805 N N . ALA A 1 98 ? 14.435 9.267 -3.622 1.00 75.81 98 ALA A N 1
ATOM 806 C CA . ALA A 1 98 ? 13.747 10.111 -2.648 1.00 75.81 98 ALA A CA 1
ATOM 807 C C . ALA A 1 98 ? 13.968 9.659 -1.195 1.00 75.81 98 ALA A C 1
ATOM 809 O O . ALA A 1 98 ? 14.013 10.496 -0.296 1.00 75.81 98 ALA A O 1
ATOM 810 N N . LEU A 1 99 ? 14.069 8.348 -0.955 1.00 78.44 99 LEU A N 1
ATOM 811 C CA . LEU A 1 99 ? 14.194 7.783 0.390 1.00 78.44 99 LEU A CA 1
ATOM 812 C C . LEU A 1 99 ? 15.649 7.582 0.826 1.00 78.44 99 LEU A C 1
ATOM 814 O O . LEU A 1 99 ? 15.895 7.454 2.023 1.00 78.44 99 LEU A O 1
ATOM 818 N N . GLY A 1 100 ? 16.603 7.566 -0.111 1.00 72.38 100 GLY A N 1
ATOM 819 C CA . GLY A 1 100 ? 18.036 7.478 0.186 1.00 72.38 100 GLY A CA 1
ATOM 820 C C . GLY A 1 100 ? 18.453 6.183 0.890 1.00 72.38 100 GLY A C 1
ATOM 821 O O . GLY A 1 100 ? 19.500 6.142 1.530 1.00 72.38 100 GLY A O 1
ATOM 822 N N . GLN A 1 101 ? 17.629 5.136 0.811 1.00 75.00 101 GLN A N 1
ATOM 823 C CA . GLN A 1 101 ? 17.868 3.837 1.436 1.00 75.00 101 GLN A CA 1
ATOM 824 C C . GLN A 1 101 ? 17.477 2.705 0.479 1.00 75.00 101 GLN A C 1
ATOM 826 O O . GLN A 1 101 ? 16.546 2.878 -0.317 1.00 75.00 101 GLN A O 1
ATOM 831 N N . PRO A 1 102 ? 18.149 1.542 0.553 1.00 76.56 102 PRO A N 1
ATOM 832 C CA . PRO A 1 102 ? 17.745 0.379 -0.221 1.00 76.56 102 PRO A CA 1
ATOM 833 C C . PRO A 1 102 ? 16.362 -0.094 0.240 1.00 76.56 102 PRO A C 1
ATOM 835 O O . PRO A 1 102 ? 16.121 -0.275 1.433 1.00 76.56 102 PRO A O 1
ATOM 838 N N . LEU A 1 103 ? 15.457 -0.298 -0.715 1.00 79.44 103 LEU A N 1
ATOM 839 C CA . LEU A 1 103 ? 14.113 -0.827 -0.480 1.00 79.44 103 LEU A CA 1
ATOM 840 C C . LEU A 1 103 ? 14.041 -2.269 -0.972 1.00 79.44 103 LEU A C 1
ATOM 842 O O . LEU A 1 103 ? 14.581 -2.596 -2.030 1.00 79.44 103 LEU A O 1
ATOM 846 N N . THR A 1 104 ? 13.355 -3.127 -0.222 1.00 82.50 104 THR A N 1
ATOM 847 C CA . THR A 1 104 ? 13.103 -4.510 -0.644 1.00 82.50 104 THR A CA 1
ATOM 848 C C . THR A 1 104 ? 11.936 -4.588 -1.636 1.00 82.50 104 THR A C 1
ATOM 850 O O . THR A 1 104 ? 11.134 -3.657 -1.757 1.00 82.50 104 THR A O 1
ATOM 853 N N . SER A 1 105 ? 11.790 -5.728 -2.323 1.00 80.38 105 SER A N 1
ATOM 854 C CA . SER A 1 105 ? 10.633 -5.993 -3.195 1.00 80.38 105 SER A CA 1
ATOM 855 C C . SER A 1 105 ? 9.310 -5.912 -2.427 1.00 80.38 105 SER A C 1
ATOM 857 O O . SER A 1 105 ? 8.315 -5.418 -2.958 1.00 80.38 105 SER A O 1
ATOM 859 N N . ALA A 1 106 ? 9.310 -6.325 -1.157 1.00 81.50 106 ALA A N 1
ATOM 860 C CA . ALA A 1 106 ? 8.165 -6.210 -0.260 1.00 81.50 106 ALA A CA 1
ATOM 861 C C . ALA A 1 106 ? 7.819 -4.746 0.063 1.00 81.50 106 ALA A C 1
ATOM 863 O O . ALA A 1 106 ? 6.645 -4.375 0.019 1.00 81.50 106 ALA A O 1
ATOM 864 N N . ASP A 1 107 ? 8.822 -3.901 0.322 1.00 82.94 107 ASP A N 1
ATOM 865 C CA . ASP A 1 107 ? 8.605 -2.472 0.587 1.00 82.94 107 ASP A CA 1
ATOM 866 C C . ASP A 1 107 ? 8.032 -1.774 -0.648 1.00 82.94 107 ASP A C 1
ATOM 868 O O . ASP A 1 107 ? 7.038 -1.055 -0.566 1.00 82.94 107 ASP A O 1
ATOM 872 N N . LEU A 1 108 ? 8.609 -2.033 -1.823 1.00 84.19 108 LEU A N 1
ATOM 873 C CA . LEU A 1 108 ? 8.110 -1.490 -3.087 1.00 84.19 108 LEU A CA 1
ATOM 874 C C . LEU A 1 108 ? 6.704 -2.000 -3.417 1.00 84.19 108 LEU A C 1
ATOM 876 O O . LEU A 1 108 ? 5.885 -1.229 -3.919 1.00 84.19 108 LEU A O 1
ATOM 880 N N . SER A 1 109 ? 6.399 -3.262 -3.101 1.00 87.38 109 SER A N 1
ATOM 881 C CA . SER A 1 109 ? 5.061 -3.831 -3.276 1.00 87.38 109 SER A CA 1
ATOM 882 C C . SER A 1 109 ? 4.040 -3.079 -2.433 1.00 87.38 109 SER A C 1
ATOM 884 O O . SER A 1 109 ? 2.994 -2.685 -2.949 1.00 87.38 109 SER A O 1
ATOM 886 N N . LEU A 1 110 ? 4.374 -2.787 -1.173 1.00 84.38 110 LEU A N 1
ATOM 887 C CA . LEU A 1 110 ? 3.520 -2.010 -0.282 1.00 84.38 110 LEU A CA 1
ATOM 888 C C . LEU A 1 110 ? 3.333 -0.567 -0.774 1.00 84.38 110 LEU A C 1
ATOM 890 O O . LEU A 1 110 ? 2.211 -0.062 -0.813 1.00 84.38 110 LEU A O 1
ATOM 894 N N . LEU A 1 111 ? 4.425 0.100 -1.152 1.00 85.69 111 LEU A N 1
ATOM 895 C CA . LEU A 1 111 ? 4.408 1.505 -1.556 1.00 85.69 111 LEU A CA 1
ATOM 896 C C . LEU A 1 111 ? 3.672 1.697 -2.888 1.00 85.69 111 LEU A C 1
ATOM 898 O O . LEU A 1 111 ? 2.815 2.572 -3.008 1.00 85.69 111 LEU A O 1
ATOM 902 N N . LEU A 1 112 ? 3.964 0.874 -3.893 1.00 87.12 112 LEU A N 1
ATOM 903 C CA . LEU A 1 112 ? 3.404 1.019 -5.240 1.00 87.12 112 LEU A CA 1
ATOM 904 C C . LEU A 1 112 ? 2.096 0.243 -5.439 1.00 87.12 112 LEU A C 1
ATOM 906 O O . LEU A 1 112 ? 1.383 0.504 -6.412 1.00 87.12 112 LEU A O 1
ATOM 910 N N . ASN A 1 113 ? 1.736 -0.640 -4.501 1.00 87.69 113 ASN A N 1
ATOM 911 C CA . ASN A 1 113 ? 0.625 -1.584 -4.623 1.00 87.69 113 ASN A CA 1
ATOM 912 C C . ASN A 1 113 ? 0.750 -2.419 -5.911 1.00 87.69 113 ASN A C 1
ATOM 914 O O . ASN A 1 113 ? -0.177 -2.484 -6.717 1.00 87.69 113 ASN A O 1
ATOM 918 N N . VAL A 1 114 ? 1.924 -3.017 -6.125 1.00 85.44 114 VAL A N 1
ATOM 919 C CA . VAL A 1 114 ? 2.248 -3.872 -7.282 1.00 85.44 114 VAL A CA 1
ATOM 920 C C . VAL A 1 114 ? 2.655 -5.255 -6.779 1.00 85.44 114 VAL A C 1
ATOM 922 O O . VAL A 1 114 ? 3.206 -5.379 -5.685 1.00 85.44 114 VAL A O 1
ATOM 925 N N . ASP A 1 115 ? 2.363 -6.293 -7.561 1.00 83.19 115 ASP A N 1
ATOM 926 C CA . ASP A 1 115 ? 2.708 -7.673 -7.218 1.00 83.19 115 ASP A CA 1
ATOM 927 C C . ASP A 1 115 ? 4.231 -7.811 -6.990 1.00 83.19 115 ASP A C 1
ATOM 929 O O . ASP A 1 115 ? 5.018 -7.428 -7.867 1.00 83.19 115 ASP A O 1
ATOM 933 N N . PRO A 1 116 ? 4.668 -8.355 -5.837 1.00 80.25 116 PRO A N 1
ATOM 934 C CA . PRO A 1 116 ? 6.087 -8.517 -5.528 1.00 80.25 116 PRO A CA 1
ATOM 935 C C . PRO A 1 116 ? 6.833 -9.373 -6.562 1.00 80.25 116 PRO A C 1
ATOM 937 O O . PRO A 1 116 ? 7.992 -9.085 -6.849 1.00 80.25 116 PRO A O 1
ATOM 940 N N . ASN A 1 117 ? 6.175 -10.347 -7.199 1.00 81.44 117 ASN A N 1
ATOM 941 C CA . ASN A 1 117 ? 6.799 -11.183 -8.229 1.00 81.44 117 ASN A CA 1
ATOM 942 C C . ASN A 1 117 ? 7.155 -10.372 -9.483 1.00 81.44 117 ASN A C 1
ATOM 944 O O . ASN A 1 117 ? 8.157 -10.635 -10.141 1.00 81.44 117 ASN A O 1
ATOM 948 N N . ILE A 1 118 ? 6.339 -9.370 -9.830 1.00 81.75 118 ILE A N 1
ATOM 949 C CA . ILE A 1 118 ? 6.621 -8.476 -10.961 1.00 81.75 118 ILE A CA 1
ATOM 950 C C . ILE A 1 118 ? 7.785 -7.546 -10.601 1.00 81.75 118 ILE A C 1
ATOM 952 O O . ILE A 1 118 ? 8.659 -7.308 -11.431 1.00 81.75 118 ILE A O 1
ATOM 956 N N . ILE A 1 119 ? 7.833 -7.074 -9.352 1.00 83.38 119 ILE A N 1
ATOM 957 C CA . ILE A 1 119 ? 8.908 -6.212 -8.842 1.00 83.38 119 ILE A CA 1
ATOM 958 C C . ILE A 1 119 ? 10.254 -6.936 -8.845 1.00 83.38 119 ILE A C 1
ATOM 960 O O . ILE A 1 119 ? 11.248 -6.354 -9.275 1.00 83.38 119 ILE A O 1
ATOM 964 N N . GLU A 1 120 ? 10.300 -8.202 -8.431 1.00 80.31 120 GLU A N 1
ATOM 965 C CA . GLU A 1 120 ? 11.533 -9.001 -8.426 1.00 80.31 120 GLU A CA 1
ATOM 966 C C . GLU A 1 120 ? 12.163 -9.143 -9.816 1.00 80.31 120 GLU A C 1
ATOM 968 O O . GLU A 1 120 ? 13.383 -9.204 -9.927 1.00 80.31 120 GLU A O 1
ATOM 973 N N . ASN A 1 121 ? 11.366 -9.097 -10.886 1.00 77.62 121 ASN A N 1
ATOM 974 C CA . ASN A 1 121 ? 11.885 -9.122 -12.255 1.00 77.62 121 ASN A CA 1
ATOM 975 C C . ASN A 1 121 ? 12.504 -7.783 -12.698 1.00 77.62 121 ASN A C 1
ATOM 977 O O . ASN A 1 121 ? 13.290 -7.751 -13.642 1.00 77.62 121 ASN A O 1
ATOM 981 N N . VAL A 1 122 ? 12.148 -6.675 -12.040 1.00 74.44 122 VAL A N 1
ATOM 982 C CA . VAL A 1 122 ? 12.575 -5.303 -12.384 1.00 74.44 122 VAL A CA 1
ATOM 983 C C . VAL A 1 122 ? 13.634 -4.768 -11.406 1.00 74.44 122 VAL A C 1
ATOM 985 O O . VAL A 1 122 ? 14.305 -3.778 -11.688 1.00 74.44 122 VAL A O 1
ATOM 988 N N . MET A 1 123 ? 13.818 -5.440 -10.268 1.00 69.44 123 MET A N 1
ATOM 989 C CA . MET A 1 123 ? 14.737 -5.056 -9.196 1.00 69.44 123 MET A CA 1
ATOM 990 C C . MET A 1 123 ? 16.238 -5.244 -9.472 1.00 69.44 123 MET A C 1
ATOM 992 O O . MET A 1 123 ? 16.997 -4.364 -9.067 1.00 69.44 123 MET A O 1
ATOM 996 N N . PRO A 1 124 ? 16.711 -6.324 -10.126 1.00 67.31 124 PRO A N 1
ATOM 997 C CA . PRO A 1 124 ? 18.142 -6.525 -10.360 1.00 67.31 124 PRO A CA 1
ATOM 998 C C . PRO A 1 124 ? 18.839 -5.330 -11.049 1.00 67.31 124 PRO A C 1
ATOM 1000 O O . PRO A 1 124 ? 19.852 -4.874 -10.521 1.00 67.31 124 PRO A O 1
ATOM 1003 N N . PRO A 1 125 ? 18.268 -4.707 -12.105 1.00 60.88 125 PRO A N 1
ATOM 1004 C CA . PRO A 1 125 ? 18.872 -3.516 -12.706 1.00 60.88 125 PRO A CA 1
ATOM 1005 C C . PRO A 1 125 ? 18.865 -2.261 -11.807 1.00 60.88 125 PRO A C 1
ATOM 1007 O O . PRO A 1 125 ? 19.659 -1.353 -12.034 1.00 60.88 125 PRO A O 1
ATOM 1010 N N . LEU A 1 126 ? 18.004 -2.180 -10.782 1.00 58.84 126 LEU A N 1
ATOM 1011 C CA . LEU A 1 126 ? 17.969 -1.047 -9.837 1.00 58.84 126 LEU A CA 1
ATOM 1012 C C . LEU A 1 126 ? 19.071 -1.127 -8.770 1.00 58.84 126 LEU A C 1
ATOM 1014 O O . LEU A 1 126 ? 19.458 -0.103 -8.210 1.00 58.84 126 LEU A O 1
ATOM 1018 N N . LEU A 1 127 ? 19.559 -2.333 -8.466 1.00 57.47 127 LEU A N 1
ATOM 1019 C CA . LEU A 1 127 ? 20.638 -2.555 -7.499 1.00 57.47 127 LEU A CA 1
ATOM 1020 C C . LEU A 1 127 ? 22.021 -2.390 -8.137 1.00 57.47 127 LEU A C 1
ATOM 1022 O O . LEU A 1 127 ? 22.931 -1.895 -7.478 1.00 57.47 127 LEU A O 1
ATOM 1026 N N . GLU A 1 128 ? 22.165 -2.740 -9.417 1.00 51.81 128 GLU A N 1
ATOM 1027 C CA . GLU A 1 128 ? 23.408 -2.554 -10.178 1.00 51.81 128 GLU A CA 1
ATOM 1028 C C . GLU A 1 128 ? 23.738 -1.065 -10.396 1.00 51.81 128 GLU A C 1
ATOM 1030 O O . GLU A 1 128 ? 24.900 -0.680 -10.329 1.00 51.81 128 GLU A O 1
ATOM 1035 N N . TYR A 1 129 ? 22.727 -0.200 -10.553 1.00 48.09 129 TYR A N 1
ATOM 1036 C CA . TYR A 1 129 ? 22.923 1.246 -10.743 1.00 48.09 129 TYR A CA 1
ATOM 1037 C C . TYR A 1 129 ? 23.275 2.013 -9.449 1.00 48.09 129 TYR A C 1
ATOM 1039 O O . TYR A 1 129 ? 23.722 3.151 -9.511 1.00 48.09 129 TYR A O 1
ATOM 1047 N N . ASN A 1 130 ? 23.100 1.404 -8.270 1.00 48.12 130 ASN A N 1
ATOM 1048 C CA . ASN A 1 130 ? 23.498 1.995 -6.983 1.00 48.12 130 ASN A CA 1
ATOM 1049 C C . ASN A 1 130 ? 24.903 1.542 -6.522 1.00 48.12 130 ASN A C 1
ATOM 1051 O O . ASN A 1 130 ? 25.310 1.878 -5.411 1.00 48.12 130 ASN A O 1
ATOM 1055 N N . GLY A 1 131 ? 25.620 0.754 -7.337 1.00 46.03 131 GLY A N 1
ATOM 1056 C CA . GLY A 1 131 ? 26.944 0.193 -7.025 1.00 46.03 131 GLY A CA 1
ATOM 1057 C C . GLY A 1 131 ? 28.152 0.988 -7.543 1.00 46.03 131 GLY A C 1
ATOM 1058 O O . GLY A 1 131 ? 29.279 0.654 -7.192 1.00 46.03 131 GLY A O 1
ATOM 1059 N N . GLU A 1 132 ? 27.941 2.035 -8.337 1.00 44.75 132 GLU A N 1
ATOM 1060 C CA . GLU A 1 132 ? 28.971 2.969 -8.818 1.00 44.75 132 GLU A CA 1
ATOM 1061 C C . GLU A 1 132 ? 28.355 4.373 -8.659 1.00 44.75 132 GLU A C 1
ATOM 1063 O O . GLU A 1 132 ? 27.405 4.706 -9.353 1.00 44.75 132 GLU A O 1
ATOM 1068 N N . GLU A 1 133 ? 28.635 5.164 -7.621 1.00 44.84 133 GLU A N 1
ATOM 1069 C CA . GLU A 1 133 ? 29.872 5.913 -7.395 1.00 44.84 133 GLU A CA 1
ATOM 1070 C C . GLU A 1 133 ? 30.126 6.085 -5.881 1.00 44.84 133 GLU A C 1
ATOM 1072 O O . GLU A 1 133 ? 29.673 7.034 -5.239 1.00 44.84 133 GLU A O 1
ATOM 1077 N N . THR A 1 134 ? 30.920 5.193 -5.303 1.00 46.22 134 THR A N 1
ATOM 1078 C CA . THR A 1 134 ? 31.832 5.572 -4.220 1.00 46.22 134 THR A CA 1
ATOM 1079 C C . THR A 1 134 ? 33.228 5.173 -4.663 1.00 46.22 134 THR A C 1
ATOM 1081 O O . THR A 1 134 ? 33.456 4.006 -4.960 1.00 46.22 134 THR A O 1
ATOM 1084 N N . GLU A 1 135 ? 34.115 6.169 -4.680 1.00 45.44 135 GLU A N 1
ATOM 1085 C CA . GLU A 1 135 ? 35.572 6.088 -4.857 1.00 45.44 135 GLU A CA 1
ATOM 1086 C C . GLU A 1 135 ? 36.100 6.024 -6.302 1.00 45.44 135 GLU A C 1
ATOM 1088 O O . GLU A 1 135 ? 36.393 4.974 -6.864 1.00 45.44 135 GLU A O 1
ATOM 1093 N N . THR A 1 136 ? 36.405 7.208 -6.838 1.00 38.78 136 THR A N 1
ATOM 1094 C CA . THR A 1 136 ? 37.771 7.434 -7.332 1.00 38.78 136 THR A CA 1
ATOM 1095 C C . THR A 1 136 ? 38.426 8.520 -6.491 1.00 38.78 136 THR A C 1
ATOM 1097 O O . THR A 1 136 ? 38.042 9.689 -6.542 1.00 38.78 136 THR A O 1
ATOM 1100 N N . ASP A 1 137 ? 39.382 8.057 -5.696 1.00 42.72 137 ASP A N 1
ATOM 1101 C CA . ASP A 1 137 ? 40.441 8.795 -5.025 1.00 42.72 137 ASP A CA 1
ATOM 1102 C C . ASP A 1 137 ? 41.332 9.600 -5.998 1.00 42.72 137 ASP A C 1
ATOM 1104 O O . ASP A 1 137 ? 41.412 9.308 -7.191 1.00 42.72 137 ASP A O 1
ATOM 1108 N N . GLU A 1 138 ? 42.074 10.542 -5.401 1.00 44.09 138 GLU A N 1
ATOM 1109 C CA . GLU A 1 138 ? 43.327 11.172 -5.865 1.00 44.09 138 GLU A CA 1
ATOM 1110 C C . GLU A 1 138 ? 43.272 12.238 -6.985 1.00 44.09 138 GLU A C 1
ATOM 1112 O O . GLU A 1 138 ? 43.372 11.942 -8.176 1.00 44.09 138 GLU A O 1
ATOM 1117 N N . GLN A 1 139 ? 43.293 13.521 -6.582 1.00 36.56 139 GLN A N 1
ATOM 1118 C CA . GLN A 1 139 ? 44.508 14.373 -6.599 1.00 36.56 139 GLN A CA 1
ATOM 1119 C C . GLN A 1 139 ? 44.301 15.727 -5.903 1.00 36.56 139 GLN A C 1
ATOM 1121 O O . GLN A 1 139 ? 43.294 16.410 -6.190 1.00 36.56 139 GLN A O 1
#

Secondary structure (DSSP, 8-state):
----------TT-------GGGHHHHHHHHHHHHH-HHHHHHHHHHHHHHHHHHHHHHHHTTSS-HHHHHHHHHHH-PPPPP--HHHHHHHHHHHHHHH-S---HHHHHHHHT--HHHHHHHSHHHHHTTSS-S-----

pLDDT: mean 71.7, std 17.05, range [26.62, 93.12]